Protein AF-A0A2G6F832-F1 (afdb_monomer)

Mean predicted aligned error: 10.21 Å

Radius of gyration: 24.11 Å; Cα contacts (8 Å, |Δi|>4): 51; chains: 1; bounding box: 34×29×70 Å

Foldseek 3Di:
DPDDDDDPDDDDPVVVCVVCVVVVVVVVVCVVVVAPWDADPPPRAIDGPPDAGPCQDDPRDRNDHDDDDPDDDDDDDD

Structure (mmCIF, N/CA/C/O backbone):
data_AF-A0A2G6F832-F1
#
_entry.id   AF-A0A2G6F832-F1
#
loop_
_atom_site.group_PDB
_atom_site.id
_atom_site.type_symbol
_atom_site.label_atom_id
_atom_site.label_alt_id
_atom_site.label_comp_id
_atom_site.label_asym_id
_atom_site.label_entity_id
_atom_site.label_seq_id
_atom_site.pdbx_PDB_ins_code
_atom_site.Cartn_x
_atom_site.Cartn_y
_atom_site.Cartn_z
_atom_site.occupancy
_atom_site.B_iso_or_equiv
_atom_site.auth_seq_id
_atom_site.auth_comp_id
_atom_site.auth_asym_id
_atom_site.auth_atom_id
_atom_site.pdbx_PDB_model_num
ATOM 1 N N . MET A 1 1 ? -3.850 -20.825 -44.572 1.00 61.28 1 MET A N 1
ATOM 2 C CA . MET A 1 1 ? -3.807 -20.817 -43.092 1.00 61.28 1 MET A CA 1
ATOM 3 C C . MET A 1 1 ? -3.431 -19.423 -42.619 1.00 61.28 1 MET A C 1
ATOM 5 O O . MET A 1 1 ? -2.290 -19.022 -42.822 1.00 61.28 1 MET A O 1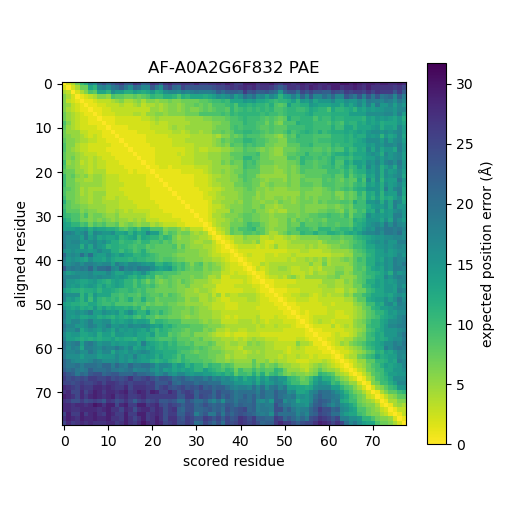
ATOM 9 N N . SER A 1 2 ? -4.381 -18.667 -42.060 1.00 74.50 2 SER A N 1
ATOM 10 C CA . SER A 1 2 ? -4.075 -17.384 -41.412 1.00 74.50 2 SER A CA 1
ATOM 11 C C . SER A 1 2 ? -3.095 -17.653 -40.269 1.00 74.50 2 SER A C 1
ATOM 13 O O . SER A 1 2 ? -3.429 -18.347 -39.306 1.00 74.50 2 SER A O 1
ATOM 15 N N . LYS A 1 3 ? -1.845 -17.203 -40.416 1.00 80.94 3 LYS A N 1
ATOM 16 C CA . LYS A 1 3 ? -0.865 -17.293 -39.334 1.00 80.94 3 LYS A CA 1
ATOM 17 C C . LYS A 1 3 ? -1.301 -16.294 -38.266 1.00 80.94 3 LYS A C 1
ATOM 19 O O . LYS A 1 3 ? -1.468 -15.114 -38.563 1.00 80.94 3 LYS A O 1
ATOM 24 N N . LYS A 1 4 ? -1.508 -16.774 -37.036 1.00 86.56 4 LYS A N 1
ATOM 25 C CA . LYS A 1 4 ? -1.811 -15.904 -35.892 1.00 86.56 4 LYS A CA 1
ATOM 26 C C . LYS A 1 4 ? -0.709 -14.840 -35.777 1.00 86.56 4 LYS A C 1
ATOM 28 O O . LYS A 1 4 ? 0.454 -15.177 -36.002 1.00 86.56 4 LYS A O 1
ATOM 33 N N . PRO A 1 5 ? -1.043 -13.583 -35.453 1.00 92.62 5 PRO A N 1
ATOM 34 C CA . PRO A 1 5 ? -0.042 -12.533 -35.331 1.00 92.62 5 PRO A CA 1
ATOM 35 C C . PRO A 1 5 ? 0.964 -12.880 -34.227 1.00 92.62 5 PRO A C 1
ATOM 37 O O . PRO A 1 5 ? 0.578 -13.297 -33.135 1.00 92.62 5 PRO A O 1
ATOM 40 N N . VAL A 1 6 ? 2.254 -12.700 -34.520 1.00 92.81 6 VAL A N 1
ATOM 41 C CA . VAL A 1 6 ? 3.366 -12.939 -33.588 1.00 92.81 6 VAL A CA 1
ATOM 42 C C . VAL A 1 6 ? 4.224 -11.672 -33.508 1.00 92.81 6 VAL A C 1
ATOM 44 O O . VAL A 1 6 ? 4.446 -11.034 -34.541 1.00 92.81 6 VAL A O 1
ATOM 47 N N . PRO A 1 7 ? 4.723 -11.281 -32.320 1.00 93.88 7 PRO A N 1
ATOM 48 C CA . PRO A 1 7 ? 5.662 -10.172 -32.198 1.00 93.88 7 PRO A CA 1
ATOM 49 C C . PRO A 1 7 ? 6.921 -10.400 -33.041 1.00 93.88 7 PRO A C 1
ATOM 51 O O . PRO A 1 7 ? 7.570 -11.438 -32.932 1.00 93.88 7 PRO A O 1
ATOM 54 N N . SER A 1 8 ? 7.288 -9.411 -33.855 1.00 93.88 8 SER A N 1
ATOM 55 C CA . SER A 1 8 ? 8.450 -9.500 -34.749 1.00 93.88 8 SER A CA 1
ATOM 56 C C . SER A 1 8 ? 9.786 -9.269 -34.039 1.00 93.88 8 SER A C 1
ATOM 58 O O . SER A 1 8 ? 10.810 -9.800 -34.459 1.00 93.88 8 SER A O 1
ATOM 60 N N . LYS A 1 9 ? 9.796 -8.469 -32.967 1.00 95.12 9 LYS A N 1
ATOM 61 C CA . LYS A 1 9 ? 10.991 -8.146 -32.181 1.00 95.12 9 LYS A CA 1
ATOM 62 C C . LYS A 1 9 ? 10.679 -8.147 -30.693 1.00 95.12 9 LYS A C 1
ATOM 64 O O . LYS A 1 9 ? 9.563 -7.845 -30.269 1.00 95.12 9 LYS A O 1
ATOM 69 N N . LYS A 1 10 ? 11.710 -8.415 -29.891 1.00 95.69 10 LYS A N 1
ATOM 70 C CA . LYS A 1 10 ? 11.658 -8.179 -28.449 1.00 95.69 10 LYS A CA 1
ATOM 71 C C . LYS A 1 10 ? 11.408 -6.693 -28.197 1.00 95.69 10 LYS A C 1
ATOM 73 O O . LYS A 1 10 ? 12.079 -5.831 -28.760 1.00 95.69 10 LYS A O 1
ATOM 78 N N . GLN A 1 11 ? 10.446 -6.403 -27.334 1.00 95.19 11 GLN A N 1
ATOM 79 C CA . GLN A 1 11 ? 10.118 -5.037 -26.958 1.00 95.19 11 GLN A CA 1
ATOM 80 C C . GLN A 1 11 ? 11.266 -4.416 -26.147 1.00 95.19 11 GLN A C 1
ATOM 82 O O . GLN A 1 11 ? 11.861 -5.074 -25.290 1.00 95.19 11 GLN A O 1
ATOM 87 N N . ALA A 1 12 ? 11.576 -3.143 -26.403 1.00 96.94 12 ALA A N 1
ATOM 88 C CA . ALA A 1 12 ? 12.606 -2.429 -25.657 1.00 96.94 12 ALA A CA 1
ATOM 89 C C . ALA A 1 12 ? 12.269 -2.360 -24.156 1.00 96.94 12 ALA A C 1
ATOM 91 O O . ALA A 1 12 ? 11.098 -2.292 -23.756 1.00 96.94 12 ALA A O 1
ATOM 92 N N . VAL A 1 13 ? 13.307 -2.320 -23.316 1.00 96.75 13 VAL A N 1
ATOM 93 C CA . VAL A 1 13 ? 13.149 -2.222 -21.856 1.00 96.75 13 VAL A CA 1
ATOM 94 C C . VAL A 1 13 ? 12.412 -0.935 -21.472 1.00 96.75 13 VAL A C 1
ATOM 96 O O . VAL A 1 13 ? 11.530 -0.974 -20.620 1.00 96.75 13 VAL A O 1
ATOM 99 N N . SER A 1 14 ? 12.703 0.189 -22.137 1.00 96.81 14 SER A N 1
ATOM 100 C CA . SER A 1 14 ? 12.015 1.474 -21.932 1.00 96.81 14 SER A CA 1
ATOM 101 C C . SER A 1 14 ? 10.516 1.394 -22.240 1.00 96.81 14 SER A C 1
ATOM 103 O O . SER A 1 14 ? 9.696 1.817 -21.429 1.00 96.81 14 SER A O 1
ATOM 105 N N . SER A 1 15 ? 10.146 0.774 -23.362 1.00 95.38 15 SER A N 1
ATOM 106 C CA . SER A 1 15 ? 8.746 0.573 -23.757 1.00 95.38 15 SER A CA 1
ATOM 107 C C . SER A 1 15 ? 8.006 -0.349 -22.778 1.00 95.38 15 SER A C 1
ATOM 109 O O . SER A 1 15 ? 6.881 -0.062 -22.371 1.00 95.38 15 SER A O 1
ATOM 111 N N . THR A 1 16 ? 8.672 -1.407 -22.306 1.00 94.81 16 THR A N 1
ATOM 112 C CA . THR A 1 16 ? 8.127 -2.297 -21.270 1.00 94.81 16 THR A CA 1
ATOM 113 C C . THR A 1 16 ? 7.922 -1.555 -19.947 1.00 94.81 16 THR A C 1
ATOM 115 O O . THR A 1 16 ? 6.868 -1.698 -19.329 1.00 94.81 16 THR A O 1
ATOM 118 N N . LYS A 1 17 ? 8.888 -0.733 -19.515 1.00 94.00 17 LYS A N 1
ATOM 119 C CA . LYS A 1 17 ? 8.773 0.102 -18.306 1.00 94.00 17 LYS A CA 1
ATOM 120 C C . LYS A 1 17 ? 7.616 1.097 -18.416 1.00 94.00 17 LYS A C 1
ATOM 122 O O . LYS A 1 17 ? 6.816 1.190 -17.491 1.00 94.00 17 LYS A O 1
ATOM 127 N N . SER A 1 18 ? 7.495 1.780 -19.554 1.00 96.00 18 SER A N 1
ATOM 128 C CA . SER A 1 18 ? 6.406 2.724 -19.822 1.00 96.00 18 SER A CA 1
ATOM 129 C C . SER A 1 18 ? 5.036 2.042 -19.723 1.00 96.00 18 SER A C 1
ATOM 131 O O . SER A 1 18 ? 4.181 2.509 -18.968 1.00 96.00 18 SER A O 1
ATOM 133 N N . ARG A 1 19 ? 4.864 0.868 -20.354 1.00 94.25 19 ARG A N 1
ATOM 134 C CA . ARG A 1 19 ? 3.615 0.085 -20.294 1.00 94.25 19 ARG A CA 1
ATOM 135 C C . ARG A 1 19 ? 3.191 -0.266 -18.864 1.00 94.25 19 ARG A C 1
ATOM 137 O O . ARG A 1 19 ? 2.003 -0.240 -18.564 1.00 94.25 19 ARG A O 1
ATOM 144 N N . HIS A 1 20 ? 4.138 -0.591 -17.983 1.00 96.62 20 HIS A N 1
ATOM 145 C CA . HIS A 1 20 ? 3.836 -1.012 -16.606 1.00 96.62 20 HIS A CA 1
ATOM 146 C C . HIS A 1 20 ? 3.880 0.125 -15.573 1.00 96.62 20 HIS A C 1
ATOM 148 O O . HIS A 1 20 ? 3.695 -0.132 -14.383 1.00 96.62 20 HIS A O 1
ATOM 154 N N . SER A 1 21 ? 4.100 1.372 -15.992 1.00 96.00 21 SER A N 1
ATOM 155 C CA . SER A 1 21 ? 4.209 2.523 -15.084 1.00 96.00 21 SER A CA 1
ATOM 156 C C . SER A 1 21 ? 2.963 2.708 -14.208 1.00 96.00 21 SER A C 1
ATOM 158 O O . SER A 1 21 ? 3.081 2.820 -12.987 1.00 96.00 21 SER A O 1
ATOM 160 N N . LYS A 1 22 ? 1.768 2.636 -14.809 1.00 96.00 22 LYS A N 1
ATOM 161 C CA . LYS A 1 22 ? 0.484 2.728 -14.099 1.00 96.00 22 LYS A CA 1
ATOM 162 C C . LYS A 1 22 ? 0.319 1.618 -13.062 1.00 96.00 22 LYS A C 1
ATOM 164 O O . LYS A 1 22 ? 0.011 1.903 -11.911 1.00 96.00 22 LYS A O 1
ATOM 169 N N . TYR A 1 23 ? 0.597 0.371 -13.441 1.00 95.94 23 TYR A N 1
ATOM 170 C CA . TYR A 1 23 ? 0.532 -0.764 -12.517 1.00 95.94 23 TYR A CA 1
ATOM 171 C C . TYR A 1 23 ? 1.484 -0.583 -11.327 1.00 95.94 23 TYR A C 1
ATOM 173 O O . TYR A 1 23 ? 1.100 -0.799 -10.178 1.00 95.94 23 TYR A O 1
ATOM 181 N N . ALA A 1 24 ? 2.722 -0.149 -11.583 1.00 95.88 24 ALA A N 1
ATOM 182 C CA . ALA A 1 24 ? 3.694 0.103 -10.525 1.00 95.88 24 ALA A CA 1
ATOM 183 C C . ALA A 1 24 ? 3.217 1.206 -9.564 1.00 95.88 24 ALA A C 1
ATOM 185 O O . ALA A 1 24 ? 3.320 1.042 -8.346 1.00 95.88 24 ALA A O 1
ATOM 186 N N . LEU A 1 25 ? 2.654 2.294 -10.095 1.00 95.88 25 LEU A N 1
ATOM 187 C CA . LEU A 1 25 ? 2.077 3.379 -9.302 1.00 95.88 25 LEU A CA 1
ATOM 188 C C . LEU A 1 25 ? 0.900 2.893 -8.444 1.00 95.88 25 LEU A C 1
ATOM 190 O O . LEU A 1 25 ? 0.866 3.146 -7.242 1.00 95.88 25 LEU A O 1
ATOM 194 N N . GLU A 1 26 ? -0.040 2.152 -9.026 1.00 95.38 26 GLU A N 1
ATOM 195 C CA . GLU A 1 26 ? -1.199 1.600 -8.314 1.00 95.38 26 GLU A CA 1
ATOM 196 C C . GLU A 1 26 ? -0.786 0.647 -7.189 1.00 95.38 26 GLU A C 1
ATOM 198 O O . GLU A 1 26 ? -1.351 0.681 -6.098 1.00 95.38 26 GLU A O 1
ATOM 203 N N . LYS A 1 27 ? 0.232 -0.193 -7.408 1.00 94.31 27 LYS A N 1
ATOM 204 C CA . LYS A 1 27 ? 0.738 -1.079 -6.353 1.00 94.31 27 LYS A CA 1
ATOM 205 C C . LYS A 1 27 ? 1.424 -0.308 -5.234 1.00 94.31 27 LYS A C 1
ATOM 207 O O . LYS A 1 27 ? 1.164 -0.613 -4.073 1.00 94.31 27 LYS A O 1
ATOM 212 N N . ARG A 1 28 ? 2.244 0.696 -5.557 1.00 91.94 28 ARG A N 1
ATOM 213 C CA . ARG A 1 28 ? 2.889 1.557 -4.551 1.00 91.94 28 ARG A CA 1
ATOM 214 C C . ARG A 1 28 ? 1.858 2.308 -3.716 1.00 91.94 28 ARG A C 1
ATOM 216 O O . ARG A 1 28 ? 1.846 2.157 -2.502 1.00 91.94 28 ARG A O 1
ATOM 223 N N . THR A 1 29 ? 0.939 3.012 -4.373 1.00 91.69 29 THR A N 1
ATOM 224 C CA . THR A 1 29 ? -0.134 3.759 -3.699 1.00 91.69 29 THR A CA 1
ATOM 225 C C . THR A 1 29 ? -1.042 2.846 -2.879 1.00 91.69 29 THR A C 1
ATOM 227 O O . THR A 1 29 ? -1.457 3.218 -1.785 1.00 91.69 29 THR A O 1
ATOM 23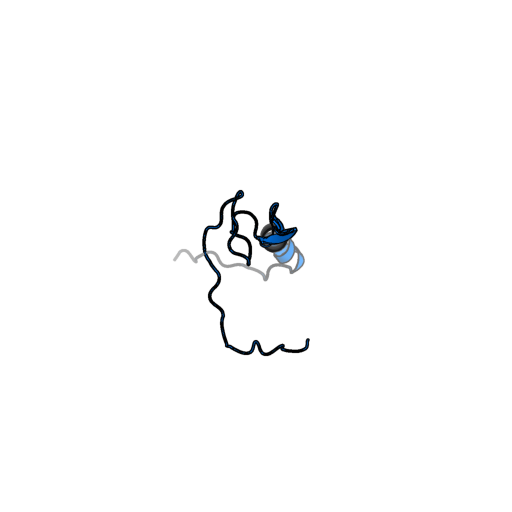0 N N . LYS A 1 30 ? -1.326 1.623 -3.350 1.00 88.25 30 LYS A N 1
ATOM 231 C CA . LYS A 1 30 ? -2.059 0.627 -2.560 1.00 88.25 30 LYS A CA 1
ATOM 232 C C . LYS A 1 30 ? -1.293 0.217 -1.308 1.00 88.25 30 LYS A C 1
ATOM 234 O O . LYS A 1 30 ? -1.929 0.091 -0.274 1.00 88.25 30 LYS A O 1
ATOM 239 N N . MET A 1 31 ? 0.016 -0.023 -1.389 1.00 86.75 31 MET A N 1
ATOM 240 C CA . MET A 1 31 ? 0.838 -0.412 -0.234 1.00 86.75 31 MET A CA 1
ATOM 241 C C . MET A 1 31 ? 0.944 0.715 0.794 1.00 86.75 31 MET A C 1
ATOM 243 O O . MET A 1 31 ? 0.758 0.463 1.979 1.00 86.75 31 MET A O 1
ATOM 247 N N . GLU A 1 32 ? 1.146 1.946 0.331 1.00 85.19 32 GLU A N 1
ATOM 248 C CA . GLU A 1 32 ? 1.152 3.153 1.163 1.00 85.19 32 GLU A CA 1
ATOM 249 C C . GLU A 1 32 ? -0.189 3.341 1.888 1.00 85.19 32 GLU A C 1
ATOM 251 O O . GLU A 1 32 ? -0.237 3.499 3.103 1.00 85.19 32 GLU A O 1
ATOM 256 N N . LYS A 1 33 ? -1.307 3.206 1.163 1.00 82.44 33 LYS A N 1
ATOM 257 C CA . LYS A 1 33 ? -2.662 3.307 1.729 1.00 82.44 33 LYS A CA 1
ATOM 258 C C . LYS A 1 33 ? -3.142 2.036 2.434 1.00 82.44 33 LYS A C 1
ATOM 260 O O . LYS A 1 33 ? -4.242 2.033 2.978 1.00 82.44 33 LYS A O 1
ATOM 265 N N . LYS A 1 34 ? -2.390 0.932 2.404 1.00 78.50 34 LYS A N 1
ATOM 266 C CA . LYS A 1 34 ? -2.828 -0.337 3.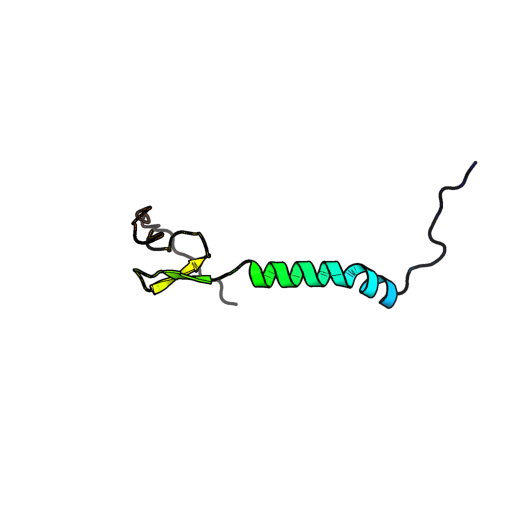014 1.00 78.50 34 LYS A CA 1
ATOM 267 C C . LYS A 1 34 ? -2.883 -0.218 4.534 1.00 78.50 34 LYS A C 1
ATOM 269 O O . LYS A 1 34 ? -3.746 -0.822 5.161 1.00 78.50 34 LYS A O 1
ATOM 274 N N . TYR A 1 35 ? -1.980 0.578 5.098 1.00 74.12 35 TYR A N 1
ATOM 275 C CA . TYR A 1 35 ? -1.848 0.801 6.529 1.00 74.12 35 TYR A CA 1
ATOM 276 C C . TYR A 1 35 ? -2.199 2.252 6.851 1.00 74.12 35 TYR A C 1
ATOM 278 O O . TYR A 1 35 ? -1.349 3.032 7.267 1.00 74.12 35 TYR A O 1
ATOM 286 N N . VAL A 1 36 ? -3.463 2.634 6.639 1.00 78.81 36 VAL A N 1
ATOM 287 C CA . VAL A 1 36 ? -3.953 3.893 7.214 1.00 78.81 36 VAL A CA 1
ATOM 288 C C . VAL A 1 36 ? -4.150 3.660 8.705 1.00 78.81 36 VAL A C 1
ATOM 290 O O . VAL A 1 36 ? -5.088 2.970 9.119 1.00 78.81 36 VAL A O 1
ATOM 293 N N . LEU A 1 37 ? -3.219 4.197 9.484 1.00 84.88 37 LEU A N 1
ATOM 294 C CA . LEU A 1 37 ? -3.251 4.165 10.934 1.00 84.88 37 LEU A CA 1
ATOM 295 C C . LEU A 1 37 ? -4.024 5.379 11.459 1.00 84.88 37 LEU A C 1
ATOM 297 O O . LEU A 1 37 ? -3.944 6.470 10.900 1.00 84.88 37 LEU A O 1
ATOM 301 N N . ASP A 1 38 ? -4.800 5.152 12.507 1.00 84.00 38 ASP A N 1
ATOM 302 C CA . ASP A 1 38 ? -5.631 6.126 13.207 1.00 84.00 38 ASP A CA 1
ATOM 303 C C . ASP A 1 38 ? -5.393 5.975 14.714 1.00 84.00 38 ASP A C 1
ATOM 305 O O . ASP A 1 38 ? -4.966 4.910 15.170 1.00 84.00 38 ASP A O 1
ATOM 309 N N . THR A 1 39 ? -5.673 7.010 15.496 1.00 87.69 39 THR A N 1
ATOM 310 C CA . THR A 1 39 ? -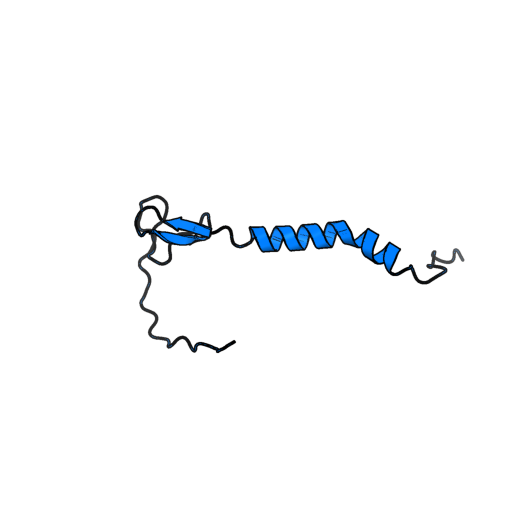5.554 6.960 16.956 1.00 87.69 39 THR A CA 1
ATOM 311 C C . THR A 1 39 ? -6.908 6.656 17.588 1.00 87.69 39 THR A C 1
ATOM 313 O O . THR A 1 39 ? -7.954 7.193 17.220 1.00 87.69 39 THR A O 1
ATOM 316 N N . CYS A 1 40 ? -6.930 5.728 18.543 1.00 85.25 40 CYS A N 1
ATOM 317 C CA . CYS A 1 40 ? -8.141 5.426 19.290 1.00 85.25 40 CYS A CA 1
ATOM 318 C C . CYS A 1 40 ? -8.458 6.583 20.253 1.00 85.25 40 CYS A C 1
ATOM 320 O O . CYS A 1 40 ? -7.621 6.895 21.096 1.00 85.25 40 CYS A O 1
ATOM 322 N N . PRO A 1 41 ? -9.662 7.182 20.220 1.00 83.00 41 PRO A N 1
ATOM 323 C CA . PRO A 1 41 ? -9.980 8.336 21.066 1.00 83.00 41 PRO A CA 1
ATOM 324 C C . PRO A 1 41 ? -10.071 8.009 22.565 1.00 83.00 41 PRO A C 1
ATOM 326 O O . PRO A 1 41 ? -10.013 8.917 23.382 1.00 83.00 41 PRO A O 1
ATOM 329 N N . GLN A 1 42 ? -10.238 6.735 22.937 1.00 84.56 42 GLN A N 1
ATOM 330 C CA . GLN A 1 42 ? -10.347 6.319 24.342 1.00 84.56 42 GLN A CA 1
ATOM 331 C C . GLN A 1 42 ? -9.009 5.920 24.954 1.00 84.56 42 GLN A C 1
ATOM 333 O O . GLN A 1 42 ? -8.733 6.266 26.095 1.00 84.56 42 GLN A O 1
ATOM 338 N N . THR A 1 43 ? -8.197 5.165 24.216 1.00 82.94 43 THR A N 1
ATOM 339 C CA . THR A 1 43 ? -6.948 4.592 24.737 1.00 82.94 43 THR A CA 1
ATOM 340 C C . THR A 1 43 ? -5.700 5.280 24.202 1.00 82.94 43 THR A C 1
ATOM 342 O O . THR A 1 43 ? -4.610 5.022 24.693 1.00 82.94 43 THR A O 1
ATOM 345 N N . GLY A 1 44 ? -5.828 6.127 23.177 1.00 84.00 44 GLY A N 1
ATOM 346 C CA . GLY A 1 44 ? -4.694 6.726 22.470 1.00 84.00 44 GLY A CA 1
ATOM 347 C C . GLY A 1 44 ? -3.922 5.746 21.579 1.00 84.00 44 GLY A C 1
ATOM 348 O O . GLY A 1 44 ? -2.993 6.154 20.891 1.00 84.00 44 GLY A O 1
ATOM 349 N N . GLU A 1 45 ? -4.300 4.464 21.553 1.00 85.75 45 GLU A N 1
ATOM 350 C CA . GLU A 1 45 ? -3.593 3.430 20.796 1.00 85.75 45 GLU A CA 1
ATOM 351 C C . GLU A 1 45 ? -3.695 3.645 19.285 1.00 85.75 45 GLU A C 1
ATOM 353 O O . GLU A 1 45 ? -4.771 3.927 18.746 1.00 85.75 45 GLU A O 1
ATOM 358 N N . THR A 1 46 ? -2.587 3.405 18.588 1.00 87.56 46 THR A N 1
ATOM 359 C CA . THR A 1 46 ? -2.557 3.347 17.128 1.00 87.56 46 THR A CA 1
ATOM 360 C C . THR A 1 46 ? -3.270 2.090 16.639 1.00 87.56 46 THR A C 1
ATOM 362 O O . THR A 1 46 ? -2.959 0.972 17.052 1.00 87.56 46 THR A O 1
ATOM 365 N N . LYS A 1 47 ? -4.224 2.256 15.726 1.00 86.81 47 LYS A N 1
ATOM 366 C CA . LYS A 1 47 ? -5.036 1.170 15.173 1.00 86.81 47 LYS A CA 1
ATOM 367 C C . LYS A 1 47 ? -5.247 1.334 13.675 1.00 86.81 47 LYS A C 1
ATOM 369 O O . LYS A 1 47 ? -5.089 2.418 13.124 1.00 86.81 47 LYS A O 1
ATOM 374 N N . LEU A 1 48 ? -5.657 0.259 13.007 1.00 87.25 48 LEU A N 1
ATOM 375 C CA . LEU A 1 48 ? -6.083 0.347 11.613 1.00 87.25 48 LEU A CA 1
ATOM 376 C C . LEU A 1 48 ? -7.399 1.124 11.505 1.00 87.25 48 LEU A C 1
ATOM 378 O O . LEU A 1 48 ? -8.337 0.913 12.285 1.00 87.25 48 LEU A O 1
ATOM 382 N N . ARG A 1 49 ? -7.496 1.989 10.493 1.00 83.50 49 ARG A N 1
ATOM 383 C CA . ARG A 1 49 ? -8.724 2.739 10.225 1.00 83.50 49 ARG A CA 1
ATOM 384 C C . ARG A 1 49 ? -9.890 1.777 9.981 1.00 83.50 49 ARG A C 1
ATOM 386 O O . ARG A 1 49 ? -9.767 0.826 9.219 1.00 83.50 49 ARG A O 1
ATOM 393 N N . HIS A 1 50 ? -11.029 2.052 10.618 1.00 86.88 50 HIS A N 1
ATOM 394 C CA . HIS A 1 50 ? -12.246 1.220 10.624 1.00 86.88 50 HIS A CA 1
ATOM 395 C C . HIS A 1 50 ? -12.178 -0.102 11.404 1.00 86.88 50 HIS A C 1
ATOM 397 O O . HIS A 1 50 ? -13.200 -0.779 11.485 1.00 86.88 50 HIS A O 1
ATOM 403 N N . PHE A 1 51 ? -11.060 -0.420 12.057 1.00 88.56 51 PHE A N 1
ATOM 404 C CA 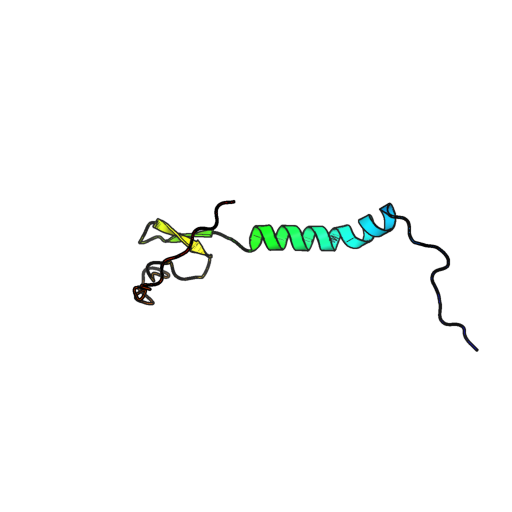. PHE A 1 51 ? -10.972 -1.548 12.984 1.00 88.56 51 PHE A CA 1
ATOM 405 C C . PHE A 1 51 ? -11.076 -1.077 14.441 1.00 88.56 51 PHE A C 1
ATOM 407 O O . PHE A 1 51 ? -10.911 0.112 14.762 1.00 88.56 51 PHE A O 1
ATOM 414 N N . ALA A 1 52 ? -11.409 -2.015 15.326 1.00 89.44 52 ALA A N 1
ATOM 415 C CA . ALA A 1 52 ? -11.302 -1.825 16.767 1.00 89.44 52 ALA A CA 1
ATOM 416 C C . ALA A 1 52 ? -9.825 -1.695 17.179 1.00 89.44 52 ALA A C 1
ATOM 418 O O . ALA A 1 52 ? -8.937 -2.208 16.494 1.00 89.44 52 ALA A O 1
ATOM 419 N N . SER A 1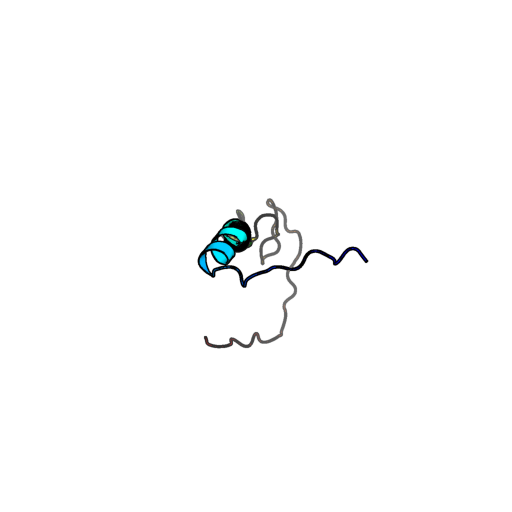 53 ? -9.560 -0.973 18.269 1.00 88.38 53 SER A N 1
ATOM 420 C CA . SER A 1 53 ? -8.221 -0.894 18.854 1.00 88.38 53 SER A CA 1
ATOM 421 C C . SER A 1 53 ? -7.780 -2.257 19.406 1.00 88.38 53 SER A C 1
ATOM 423 O O . SER A 1 53 ? -8.634 -3.109 19.667 1.00 88.38 53 SER A O 1
ATOM 425 N N . PRO A 1 54 ? -6.471 -2.479 19.616 1.00 86.56 54 PRO A N 1
ATOM 426 C CA . PRO A 1 54 ? -5.964 -3.685 20.278 1.00 86.56 54 PRO A CA 1
ATOM 427 C C . PRO A 1 54 ? -6.625 -3.963 21.638 1.00 86.56 54 PRO A C 1
ATOM 429 O O . PRO A 1 54 ? -6.922 -5.110 21.961 1.00 86.56 54 PRO A O 1
ATOM 432 N N . SER A 1 55 ? -6.936 -2.902 22.385 1.00 85.81 55 SER A N 1
ATOM 433 C CA . SER A 1 55 ? -7.709 -2.939 23.637 1.00 85.81 55 SER A CA 1
ATOM 434 C C . SER A 1 55 ? -9.197 -3.292 23.490 1.00 85.81 55 SER A C 1
ATOM 436 O O . SER A 1 55 ? -9.880 -3.438 24.500 1.00 85.81 55 SER A O 1
ATOM 438 N N . GLY A 1 56 ? -9.718 -3.422 22.265 1.00 88.31 56 GLY A N 1
ATOM 439 C CA . GLY A 1 56 ? -11.106 -3.811 22.004 1.00 88.31 56 GLY A CA 1
ATOM 440 C C . GLY A 1 56 ? -12.087 -2.666 21.752 1.00 88.31 56 GLY A C 1
ATOM 441 O O . GLY A 1 56 ? -13.282 -2.910 21.590 1.00 88.31 56 GLY A O 1
ATOM 442 N N . ASN A 1 57 ? -11.624 -1.416 21.678 1.00 89.06 57 ASN A N 1
ATOM 443 C CA . ASN A 1 57 ? -12.497 -0.247 21.575 1.00 89.06 57 ASN A CA 1
ATOM 444 C C . ASN A 1 57 ? -12.768 0.179 20.122 1.00 89.06 57 ASN A C 1
ATOM 446 O O . ASN A 1 57 ? -11.863 0.324 19.293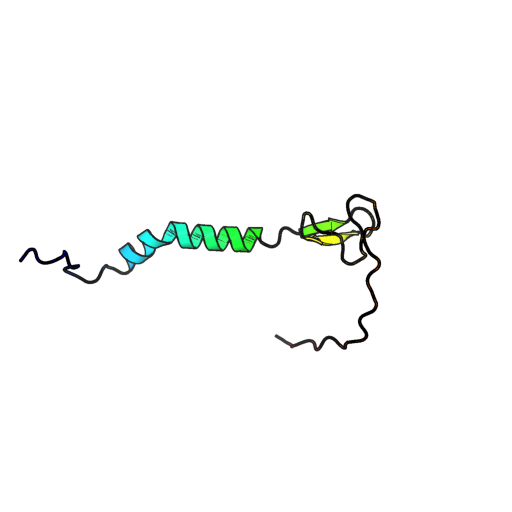 1.00 89.06 57 ASN A O 1
ATOM 450 N N . TYR A 1 58 ? -14.031 0.464 19.804 1.00 88.88 58 TYR A N 1
ATOM 451 C CA . TYR A 1 58 ? -14.458 1.021 18.520 1.00 88.88 58 TYR A CA 1
ATOM 452 C C . TYR A 1 58 ? -15.552 2.071 18.722 1.00 88.88 58 TYR A C 1
ATOM 454 O O . TYR A 1 58 ? -16.591 1.791 19.313 1.00 88.88 58 TYR A O 1
ATOM 462 N N . LYS A 1 59 ? -15.332 3.288 18.204 1.00 83.62 59 LYS A N 1
ATOM 463 C CA . LYS A 1 59 ? -16.285 4.413 18.300 1.00 83.62 59 LYS A CA 1
ATOM 464 C C . LYS A 1 59 ? -16.805 4.661 19.731 1.00 83.62 59 LYS A C 1
ATOM 466 O O . LYS A 1 59 ? -17.996 4.883 19.925 1.00 83.62 59 LYS A O 1
ATOM 471 N N . GLY A 1 60 ? -15.929 4.594 20.733 1.00 81.31 60 GLY A N 1
ATOM 472 C CA . GLY A 1 60 ? -16.303 4.861 22.125 1.00 81.31 60 GLY A CA 1
ATOM 473 C C . GLY A 1 60 ? -16.905 3.671 22.882 1.00 81.31 60 GLY A C 1
ATOM 474 O O . GLY A 1 60 ? -17.262 3.816 24.048 1.00 81.31 60 GLY A O 1
ATOM 475 N N . LYS A 1 61 ? -17.046 2.502 22.244 1.00 84.88 61 LYS A N 1
ATOM 476 C CA . LYS A 1 61 ? -17.622 1.299 22.856 1.00 84.88 61 LYS A CA 1
ATOM 477 C C . LYS A 1 61 ? -16.599 0.173 22.900 1.00 84.88 61 LYS A C 1
ATOM 479 O O . LYS A 1 61 ? -15.867 -0.029 21.930 1.00 84.88 61 LYS A O 1
ATOM 484 N N . ASN A 1 62 ? -16.616 -0.590 23.987 1.00 89.25 62 ASN A N 1
ATOM 485 C CA . ASN A 1 62 ? -15.884 -1.846 24.071 1.00 89.25 62 ASN A CA 1
ATOM 486 C C . ASN A 1 62 ? -16.630 -2.915 23.252 1.00 89.25 62 ASN A C 1
ATOM 488 O O . ASN A 1 62 ? -17.798 -3.197 23.517 1.00 89.25 62 ASN A O 1
ATOM 492 N N . VAL A 1 63 ? -15.975 -3.450 22.221 1.00 88.56 63 VAL A N 1
ATOM 493 C CA . VAL A 1 63 ?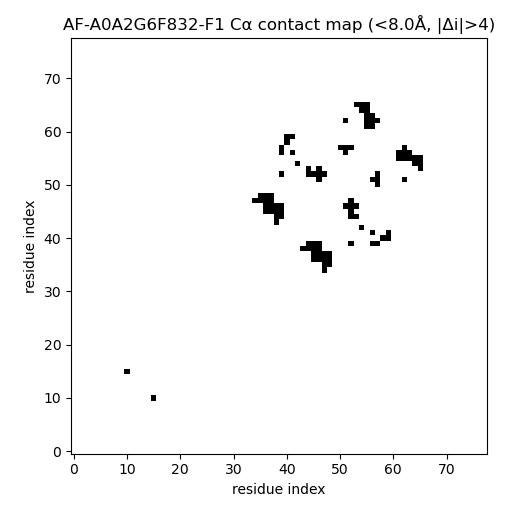 -16.534 -4.446 21.293 1.00 88.56 63 VAL A CA 1
ATOM 494 C C . VAL A 1 63 ? -16.092 -5.859 21.659 1.00 88.56 63 VAL A C 1
ATOM 496 O O . VAL A 1 63 ? -16.860 -6.800 21.478 1.00 88.56 63 VAL A O 1
ATOM 499 N N . PHE A 1 64 ? -14.871 -6.027 22.168 1.00 86.25 64 PHE A N 1
ATOM 500 C CA . PHE A 1 64 ? -14.380 -7.322 22.626 1.00 86.25 64 PHE A CA 1
ATOM 501 C C . PHE A 1 64 ? -13.336 -7.151 23.722 1.00 86.25 64 PHE A C 1
ATOM 503 O O . PHE A 1 64 ? -12.514 -6.246 23.685 1.00 86.25 64 PHE A O 1
ATOM 510 N N . THR A 1 65 ? -13.305 -8.083 24.665 1.00 84.56 65 THR A N 1
ATOM 511 C CA . THR A 1 65 ? -12.207 -8.185 25.626 1.00 84.56 65 THR A CA 1
ATOM 512 C C . THR A 1 65 ? -11.101 -9.053 25.023 1.00 84.56 65 THR A C 1
ATOM 514 O O . THR A 1 65 ? -11.372 -10.222 24.714 1.00 84.56 65 THR A O 1
ATOM 517 N N . PRO A 1 66 ? -9.876 -8.534 24.825 1.00 76.69 66 PRO A N 1
ATOM 518 C CA . PRO A 1 66 ? -8.775 -9.355 24.344 1.00 76.69 66 PRO A CA 1
ATOM 519 C C . PRO A 1 66 ? -8.517 -10.489 25.341 1.00 76.69 66 PRO A C 1
ATOM 521 O O . PRO A 1 66 ? -8.371 -10.263 26.541 1.00 76.69 66 PRO A O 1
ATOM 524 N N . LYS A 1 67 ? -8.496 -11.730 24.847 1.00 74.88 67 LYS A N 1
ATOM 525 C CA . LYS A 1 67 ? -8.076 -12.879 25.654 1.00 74.88 67 LYS A CA 1
ATOM 526 C C . LYS A 1 67 ? -6.558 -12.830 25.787 1.00 74.88 67 LYS A C 1
ATOM 528 O O . LYS A 1 67 ? -5.878 -12.641 24.779 1.00 74.88 67 LYS A O 1
ATOM 533 N N . ALA A 1 68 ? -6.041 -13.012 27.000 1.00 69.44 68 ALA A N 1
ATOM 534 C CA . ALA A 1 68 ? -4.612 -13.199 27.205 1.00 69.44 68 ALA A CA 1
ATOM 535 C C . ALA A 1 68 ? -4.151 -14.391 26.355 1.00 69.44 68 ALA A C 1
ATOM 537 O O . ALA A 1 68 ? -4.725 -15.479 26.426 1.00 69.44 68 ALA A O 1
ATOM 538 N N . VAL A 1 69 ? -3.175 -14.159 25.482 1.00 65.56 69 VAL A N 1
ATOM 539 C CA . VAL A 1 69 ? -2.545 -15.225 24.710 1.00 65.56 69 VAL A CA 1
ATOM 540 C C . VAL A 1 69 ? -1.221 -15.516 25.400 1.00 65.56 69 VAL A C 1
ATOM 542 O O . VAL A 1 69 ? -0.267 -14.770 25.218 1.00 65.56 69 VAL A O 1
ATOM 545 N N . ASP A 1 70 ? -1.142 -16.614 26.151 1.00 61.69 70 ASP A N 1
ATOM 546 C CA . ASP A 1 70 ? 0.079 -17.065 26.850 1.00 61.69 70 ASP A CA 1
ATOM 547 C C . ASP A 1 70 ? 1.190 -17.557 25.896 1.00 61.69 70 ASP A C 1
ATOM 549 O O . ASP A 1 70 ? 2.090 -18.304 26.281 1.00 61.69 70 ASP A O 1
ATOM 553 N N . LYS A 1 71 ? 1.135 -17.200 24.607 1.00 64.75 71 LYS A N 1
ATOM 554 C CA . LYS A 1 71 ? 2.139 -17.625 23.629 1.00 64.75 71 LYS A CA 1
ATOM 555 C C . LYS A 1 71 ? 3.225 -16.570 23.518 1.00 64.75 71 LYS A C 1
ATOM 557 O O . LYS A 1 71 ? 2.987 -15.474 23.019 1.00 64.75 71 LYS A O 1
ATOM 562 N N . ALA A 1 72 ? 4.430 -16.957 23.927 1.00 59.94 72 ALA A N 1
ATOM 563 C CA . ALA A 1 72 ? 5.644 -16.179 23.743 1.00 59.94 72 ALA A CA 1
ATOM 564 C C . ALA A 1 72 ? 5.817 -15.796 22.263 1.00 59.94 72 ALA A C 1
ATOM 566 O O . ALA A 1 72 ? 6.028 -16.651 21.397 1.00 59.94 72 ALA A O 1
ATOM 567 N N . VAL A 1 73 ? 5.712 -14.501 21.970 1.00 66.81 73 VAL A N 1
ATOM 568 C CA . VAL A 1 73 ? 6.036 -13.947 20.655 1.00 66.81 73 VAL A CA 1
ATOM 569 C C . VAL A 1 73 ? 7.5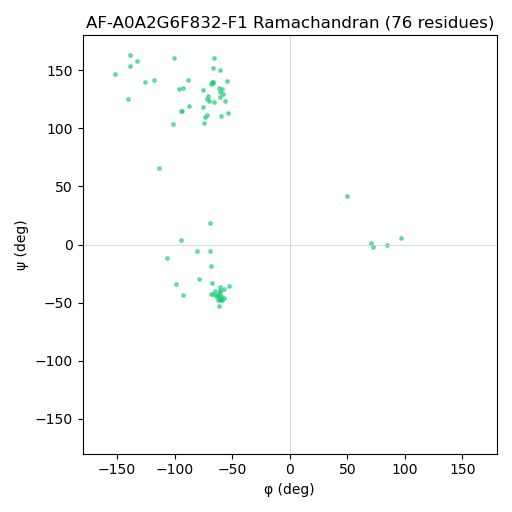55 -13.992 20.515 1.00 66.81 73 VAL A C 1
ATOM 571 O O . VAL A 1 73 ? 8.263 -13.287 21.227 1.00 66.81 73 VAL A O 1
ATOM 574 N N . LYS A 1 74 ? 8.070 -14.841 19.620 1.00 64.38 74 LYS A N 1
ATOM 575 C CA . LYS A 1 74 ? 9.492 -14.827 19.261 1.00 64.38 74 LYS A CA 1
ATOM 576 C C . LYS A 1 74 ? 9.756 -13.598 18.393 1.00 64.38 74 LYS A C 1
ATOM 578 O O . LYS A 1 74 ? 9.300 -13.546 17.252 1.00 64.38 74 LYS A O 1
ATOM 583 N N . THR A 1 75 ? 10.465 -12.617 18.934 1.00 63.38 75 THR A N 1
ATOM 584 C CA . THR A 1 75 ? 11.052 -11.525 18.156 1.00 63.38 75 THR A CA 1
ATOM 585 C C . THR A 1 75 ? 12.119 -12.102 17.231 1.00 63.38 75 THR A C 1
ATOM 587 O O . THR A 1 75 ? 13.037 -12.782 17.677 1.00 63.38 75 THR A O 1
ATOM 590 N N . ILE A 1 76 ? 11.962 -11.872 15.929 1.00 66.44 76 ILE A N 1
ATOM 591 C CA . ILE A 1 76 ? 13.005 -12.128 14.936 1.00 66.44 76 ILE A CA 1
ATOM 592 C C . ILE A 1 76 ? 13.726 -10.793 14.766 1.00 66.44 76 ILE A C 1
ATOM 594 O O . ILE A 1 76 ? 13.096 -9.810 14.375 1.00 66.44 76 ILE A O 1
ATOM 598 N N . GLU A 1 77 ? 15.001 -10.748 15.146 1.00 49.06 77 GLU A N 1
ATOM 599 C CA . GLU A 1 77 ? 15.865 -9.586 14.929 1.00 49.06 77 GLU A CA 1
ATOM 600 C C . GLU A 1 77 ? 16.101 -9.400 13.421 1.00 49.06 77 GLU A C 1
ATOM 602 O O . GLU A 1 77 ? 16.198 -10.383 12.680 1.00 49.06 77 GLU A O 1
ATOM 607 N N . ALA A 1 78 ? 16.081 -8.141 12.978 1.00 51.56 78 ALA A N 1
ATOM 608 C CA . ALA A 1 78 ? 16.180 -7.740 11.574 1.00 51.56 78 ALA A CA 1
ATOM 609 C C . ALA A 1 78 ? 17.618 -7.780 11.048 1.00 51.56 78 ALA A C 1
ATOM 611 O O . ALA A 1 78 ? 18.536 -7.450 11.832 1.00 51.56 78 ALA A O 1
#

Sequence (78 aa):
MSKKPVPSKKQAVSSTKSRHSKYALEKRTKMEKKYVLDTCPQTGETKLRHFASPSGNYKGKNVFTPKAVDKAVKTIEA

Nearest PDB structures (foldseek):
  7m4v-assembly1_Z  TM=7.586E-01  e=2.736E-02  Acinetobacter baumannii AB0057
  5it8-assembly1_D1  TM=7.306E-01  e=2.556E-02  Escherichia coli K-12
  7nbu-assembly1_z  TM=7.359E-01  e=4.404E-02  Escherichia coli K-12
  6ot3-assembly1_b  TM=7.483E-01  e=3.625E-01  Escherichia coli
  8i4m-assembly1_m  TM=3.752E-01  e=9.478E+00  Prochlorococcus phage P-SCSP1u

Solvent-accessible surface area (backbone atoms only — not comparable to full-atom values): 5228 Å² total; per-residue (Å²): 129,88,74,76,91,71,85,89,64,85,77,52,69,67,60,53,49,61,72,42,44,63,59,54,49,54,51,50,54,47,59,65,61,68,67,46,71,38,68,36,93,87,79,64,44,77,22,52,65,96,51,52,30,85,82,17,42,44,98,92,37,82,76,46,79,71,73,88,70,95,65,84,80,80,83,77,85,131

Secondary structure (DSSP, 8-state):
--PPP--SSPPPHHHHHHHHHHHHHHHHHHHHGGG-EEE-TTT--EEETTSPPTTSEETTEE--PPPP----------

pLDDT: mean 84.4, std 11.29, range [49.06, 96.94]